Protein AF-A0A953Q0N5-F1 (afdb_monomer)

Structure (mmCIF, N/CA/C/O backbone):
data_AF-A0A953Q0N5-F1
#
_entry.id   AF-A0A953Q0N5-F1
#
loop_
_atom_site.group_PDB
_atom_site.id
_atom_site.type_symbol
_atom_site.label_atom_id
_atom_site.label_alt_id
_atom_site.label_comp_id
_atom_site.label_asym_id
_atom_site.label_entity_id
_atom_site.label_seq_id
_atom_site.pdbx_PDB_ins_code
_atom_site.Cartn_x
_atom_site.Cartn_y
_atom_site.Cartn_z
_atom_site.occupancy
_atom_site.B_iso_or_equiv
_atom_site.auth_seq_id
_atom_site.auth_comp_id
_atom_site.auth_asym_id
_atom_site.auth_atom_id
_atom_site.pdbx_PDB_model_num
ATOM 1 N N . MET A 1 1 ? 24.047 -1.217 -14.411 1.00 72.00 1 MET A N 1
ATOM 2 C CA . MET A 1 1 ? 22.607 -0.927 -14.211 1.00 72.00 1 MET A CA 1
ATOM 3 C C . MET A 1 1 ? 22.300 0.404 -14.887 1.00 72.00 1 MET A C 1
ATOM 5 O O . MET A 1 1 ? 23.055 1.340 -14.668 1.00 72.00 1 MET A O 1
ATOM 9 N N . SER A 1 2 ? 21.294 0.484 -15.767 1.00 91.00 2 SER A N 1
ATOM 10 C CA . SER A 1 2 ? 21.013 1.729 -16.507 1.00 91.00 2 SER A CA 1
ATOM 11 C C . SER A 1 2 ? 20.322 2.774 -15.619 1.00 91.00 2 SER A C 1
ATOM 13 O O . SER A 1 2 ? 19.617 2.406 -14.677 1.00 91.00 2 SER A O 1
ATOM 15 N N . LEU A 1 3 ? 20.464 4.068 -15.942 1.00 92.44 3 LEU A N 1
ATOM 16 C CA . LEU A 1 3 ? 19.750 5.148 -15.242 1.00 92.44 3 LEU A CA 1
ATOM 17 C C . LEU A 1 3 ? 18.229 4.915 -15.245 1.00 92.44 3 LEU A C 1
ATOM 19 O O . LEU A 1 3 ? 17.575 5.098 -14.224 1.00 92.44 3 LEU A O 1
ATOM 23 N N . ARG A 1 4 ? 17.671 4.436 -16.366 1.00 90.88 4 ARG A N 1
ATOM 24 C CA . ARG A 1 4 ? 16.234 4.134 -16.501 1.00 90.88 4 ARG A CA 1
ATOM 25 C C . ARG A 1 4 ? 15.799 3.032 -15.535 1.00 90.88 4 ARG A C 1
ATOM 27 O O . ARG A 1 4 ? 14.802 3.183 -14.840 1.00 90.88 4 ARG A O 1
ATOM 34 N N . THR A 1 5 ? 16.582 1.956 -15.449 1.00 92.38 5 THR A N 1
ATOM 35 C CA . THR A 1 5 ? 16.351 0.850 -14.508 1.00 92.38 5 THR A CA 1
ATOM 36 C C . THR A 1 5 ? 16.352 1.352 -13.064 1.00 92.38 5 THR A C 1
ATOM 38 O O . THR A 1 5 ? 15.494 0.965 -12.278 1.00 92.38 5 THR A O 1
ATOM 41 N N . LEU A 1 6 ? 17.282 2.249 -12.721 1.00 93.50 6 LEU A N 1
ATOM 42 C CA . LEU A 1 6 ? 17.386 2.809 -11.374 1.00 93.50 6 LEU A CA 1
ATOM 43 C C . LEU A 1 6 ? 16.184 3.690 -11.028 1.00 93.50 6 LEU A C 1
ATOM 45 O O . LEU A 1 6 ? 15.636 3.541 -9.941 1.00 93.50 6 LEU A O 1
ATOM 49 N N . VAL A 1 7 ? 15.729 4.525 -11.966 1.00 95.00 7 VAL A N 1
ATOM 50 C CA . VAL A 1 7 ? 14.526 5.359 -11.810 1.00 95.00 7 VAL A CA 1
ATOM 51 C C . VAL A 1 7 ? 13.263 4.510 -11.655 1.00 95.00 7 VAL A C 1
ATOM 53 O O . VAL A 1 7 ? 12.451 4.771 -10.768 1.00 95.00 7 VAL A O 1
ATOM 56 N N . PHE A 1 8 ? 13.083 3.477 -12.482 1.00 94.75 8 PHE A N 1
ATOM 57 C CA . PHE A 1 8 ? 11.885 2.643 -12.387 1.00 94.75 8 PHE A CA 1
ATOM 58 C C . PHE A 1 8 ? 11.860 1.803 -11.110 1.00 94.75 8 PHE A C 1
ATOM 60 O O . PHE A 1 8 ? 10.823 1.704 -10.456 1.00 94.75 8 PHE A O 1
ATOM 67 N N . MET A 1 9 ? 13.010 1.256 -10.713 1.00 94.56 9 MET A N 1
ATOM 68 C CA . MET A 1 9 ? 13.137 0.499 -9.471 1.00 94.56 9 MET A CA 1
ATOM 69 C C . MET A 1 9 ? 12.902 1.384 -8.243 1.00 94.56 9 MET A C 1
ATOM 71 O O . MET A 1 9 ? 12.111 1.017 -7.374 1.00 94.56 9 MET A O 1
ATOM 75 N N . SER A 1 10 ? 13.541 2.556 -8.171 1.00 96.31 10 SER A N 1
ATOM 76 C CA 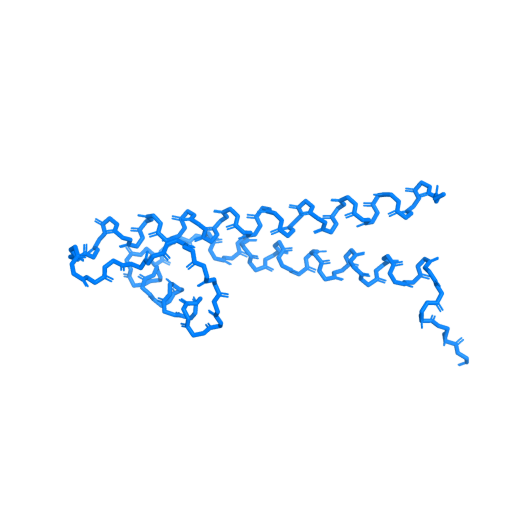. SER A 1 10 ? 13.373 3.468 -7.035 1.00 96.31 10 SER A CA 1
ATOM 77 C C . SER A 1 10 ? 11.942 3.994 -6.940 1.00 96.31 10 SER A C 1
ATOM 79 O O . SER A 1 10 ? 11.378 4.005 -5.848 1.00 96.31 10 SER A O 1
ATOM 81 N N . GLY A 1 11 ? 11.315 4.335 -8.070 1.00 95.62 11 GLY A N 1
ATOM 82 C CA . GLY A 1 1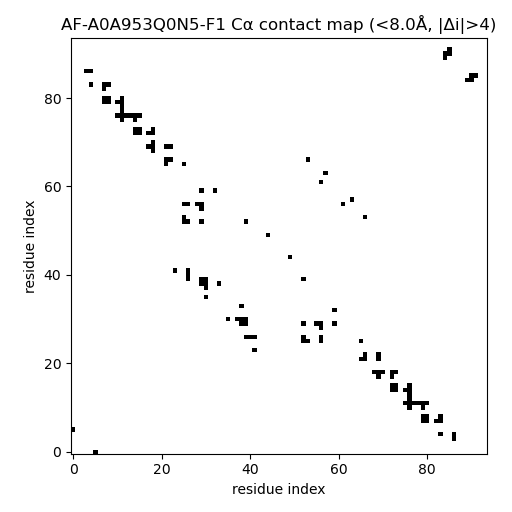1 ? 9.913 4.746 -8.111 1.00 95.62 11 GLY A CA 1
ATOM 83 C C . GLY A 1 11 ? 8.960 3.643 -7.644 1.00 95.62 11 GLY A C 1
ATOM 84 O O . GLY A 1 11 ? 8.119 3.890 -6.778 1.00 95.62 11 GLY A O 1
ATOM 85 N N . ALA A 1 12 ? 9.125 2.409 -8.137 1.00 96.19 12 ALA A N 1
ATOM 86 C CA . ALA A 1 12 ? 8.309 1.271 -7.704 1.00 96.19 12 ALA A CA 1
ATOM 87 C C . ALA A 1 12 ? 8.409 1.049 -6.186 1.00 96.19 12 ALA A C 1
ATOM 89 O O . ALA A 1 12 ? 7.382 0.937 -5.507 1.00 96.19 12 ALA A O 1
ATOM 90 N N . LEU A 1 13 ? 9.638 1.041 -5.655 1.00 97.19 13 LEU A N 1
ATOM 91 C CA . LEU A 1 13 ? 9.907 0.872 -4.227 1.00 97.19 13 LEU A CA 1
ATOM 92 C C . LEU A 1 13 ? 9.343 2.029 -3.397 1.00 97.19 13 LEU A C 1
ATOM 94 O O . LEU A 1 13 ? 8.722 1.784 -2.365 1.00 97.19 13 LEU A O 1
ATOM 98 N N . MET A 1 14 ? 9.494 3.273 -3.855 1.00 98.00 14 MET A N 1
ATOM 99 C CA . MET A 1 14 ? 8.980 4.457 -3.167 1.00 98.00 14 MET A CA 1
ATOM 100 C C . MET A 1 14 ? 7.456 4.406 -3.028 1.00 98.00 14 MET A C 1
ATOM 102 O O . MET A 1 14 ? 6.935 4.554 -1.922 1.00 98.00 14 MET A O 1
ATOM 106 N N . PHE A 1 15 ? 6.724 4.142 -4.114 1.00 97.75 15 PHE A N 1
ATOM 107 C CA . PHE A 1 15 ? 5.262 4.052 -4.050 1.00 97.75 15 PHE A CA 1
ATOM 108 C C . PHE A 1 15 ? 4.782 2.844 -3.236 1.00 97.75 15 PHE A C 1
ATOM 110 O O . PHE A 1 15 ? 3.795 2.958 -2.503 1.00 97.75 15 PHE A O 1
ATOM 117 N N . ALA A 1 16 ? 5.506 1.721 -3.286 1.00 96.38 16 ALA A N 1
ATOM 118 C CA . ALA A 1 16 ? 5.195 0.545 -2.476 1.00 96.38 16 ALA A CA 1
ATOM 119 C C . ALA A 1 16 ? 5.391 0.835 -0.980 1.00 96.38 16 ALA A C 1
ATOM 121 O O . ALA A 1 16 ? 4.561 0.460 -0.143 1.00 96.38 16 ALA A O 1
ATOM 122 N N . PHE A 1 17 ? 6.461 1.558 -0.646 1.00 97.25 17 PHE A N 1
ATOM 123 C CA . PHE A 1 17 ? 6.768 1.982 0.712 1.00 97.25 17 PHE A CA 1
ATOM 124 C C . PHE A 1 17 ? 5.726 2.973 1.241 1.00 97.25 17 PHE A C 1
ATOM 126 O O . PHE A 1 17 ? 5.170 2.752 2.315 1.00 97.25 17 PHE A O 1
ATOM 133 N N . ILE A 1 18 ? 5.372 4.002 0.462 1.00 97.56 18 ILE A N 1
ATOM 134 C CA . ILE A 1 18 ? 4.319 4.963 0.831 1.00 97.56 18 ILE A CA 1
ATOM 135 C C . ILE A 1 18 ? 2.979 4.248 1.037 1.00 97.56 18 ILE A C 1
ATOM 137 O O . ILE A 1 18 ? 2.313 4.466 2.048 1.00 97.56 18 ILE A O 1
ATOM 141 N N . SER A 1 19 ? 2.590 3.351 0.126 1.00 95.94 19 SER A N 1
ATOM 142 C CA . SER A 1 19 ? 1.363 2.557 0.268 1.00 95.94 19 SER A CA 1
ATOM 143 C C . SER A 1 19 ? 1.354 1.727 1.558 1.00 95.94 19 SER A C 1
ATOM 145 O O . SER A 1 19 ? 0.334 1.653 2.254 1.00 95.94 19 SER A O 1
ATOM 147 N N . SER A 1 20 ? 2.505 1.155 1.916 1.00 94.88 20 SER A N 1
ATOM 148 C CA . SER A 1 20 ? 2.684 0.425 3.171 1.00 94.88 20 SER A CA 1
ATOM 149 C C . SER A 1 20 ? 2.529 1.355 4.375 1.00 94.88 20 SER A C 1
ATOM 151 O O . SER A 1 20 ? 1.717 1.065 5.248 1.00 94.88 20 SER A O 1
ATOM 153 N N . LEU A 1 21 ? 3.195 2.513 4.402 1.00 96.56 21 LEU A N 1
ATOM 154 C CA . LEU A 1 21 ? 3.051 3.495 5.486 1.00 96.56 21 LEU A CA 1
ATOM 155 C C . LEU A 1 21 ? 1.602 3.958 5.676 1.00 96.56 21 LEU A C 1
ATOM 157 O O . LEU A 1 21 ? 1.119 4.021 6.807 1.00 96.56 21 LEU A O 1
ATOM 161 N N . LEU A 1 22 ? 0.880 4.219 4.583 1.00 96.75 22 LEU A N 1
ATOM 162 C CA . LEU A 1 22 ? -0.539 4.579 4.643 1.00 96.75 22 LEU A CA 1
ATOM 163 C C . LEU A 1 22 ? -1.375 3.464 5.277 1.00 96.75 22 LEU A C 1
ATOM 165 O O . LEU A 1 22 ? -2.282 3.744 6.057 1.00 96.75 22 LEU A O 1
ATOM 169 N N . LEU A 1 23 ? -1.059 2.200 4.992 1.00 96.06 23 LEU A N 1
ATOM 170 C CA . LEU A 1 23 ? -1.730 1.064 5.616 1.00 96.06 23 LEU A CA 1
ATOM 171 C C . LEU A 1 23 ? -1.419 0.958 7.119 1.00 96.06 23 LEU A C 1
ATOM 173 O O . LEU A 1 23 ? -2.340 0.737 7.902 1.00 96.06 23 LEU A O 1
ATOM 177 N N . TYR A 1 24 ? -0.167 1.169 7.537 1.00 96.31 24 TYR A N 1
ATOM 178 C CA . TYR A 1 24 ? 0.204 1.232 8.961 1.00 96.31 24 TYR A CA 1
ATOM 179 C C . TYR A 1 24 ? -0.516 2.378 9.682 1.00 96.31 24 TYR A C 1
ATOM 181 O O . TYR A 1 24 ? -1.042 2.194 10.780 1.00 96.31 24 TYR A O 1
ATOM 189 N N . MET A 1 25 ? -0.619 3.542 9.041 1.00 97.00 25 MET A N 1
ATOM 190 C CA . MET A 1 25 ? -1.389 4.668 9.5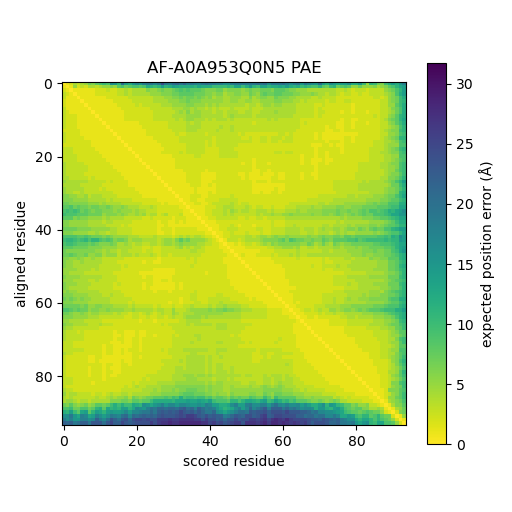64 1.00 97.00 25 MET A CA 1
ATOM 191 C C . MET A 1 25 ? -2.876 4.314 9.717 1.00 97.00 25 MET A C 1
ATOM 193 O O . MET A 1 25 ? -3.472 4.636 10.745 1.00 97.00 25 MET A O 1
ATOM 197 N N . MET A 1 26 ? -3.474 3.616 8.742 1.00 97.50 26 MET A N 1
ATOM 198 C CA . MET A 1 26 ? -4.857 3.130 8.849 1.00 97.50 26 MET A CA 1
ATOM 199 C C . MET A 1 26 ? -5.033 2.169 10.031 1.00 97.50 26 MET A C 1
ATOM 201 O O . MET A 1 26 ? -6.037 2.276 10.730 1.00 97.50 26 MET A O 1
ATOM 205 N N . ILE A 1 27 ? -4.074 1.270 10.289 1.00 97.50 27 ILE A N 1
ATOM 206 C CA . ILE A 1 27 ? -4.103 0.381 11.467 1.00 97.50 27 ILE A CA 1
ATOM 207 C C . ILE A 1 27 ? -4.118 1.210 12.750 1.00 97.50 27 ILE A C 1
ATOM 209 O O . ILE A 1 27 ? -4.974 0.989 13.600 1.00 97.50 27 ILE A O 1
ATOM 213 N N . GLY A 1 28 ? -3.235 2.205 12.870 1.00 97.00 28 GLY A N 1
ATOM 214 C CA . GLY A 1 28 ? -3.202 3.081 14.042 1.00 97.00 28 GLY A CA 1
ATOM 215 C C . GLY A 1 28 ? -4.502 3.861 14.246 1.00 97.00 28 GLY A C 1
ATOM 216 O O . GLY A 1 28 ? -4.991 3.967 15.368 1.00 97.00 28 GLY A O 1
ATOM 217 N N . GLN A 1 29 ? -5.105 4.363 13.166 1.00 97.19 29 GLN A N 1
ATOM 218 C CA . GLN A 1 29 ? -6.406 5.038 13.216 1.00 97.19 29 GLN A CA 1
ATOM 219 C C . GLN A 1 29 ? -7.536 4.093 13.645 1.00 97.19 29 GLN A C 1
ATOM 221 O O . GLN A 1 29 ? -8.361 4.466 14.475 1.00 97.19 29 GLN A O 1
ATOM 226 N N . VAL A 1 30 ? -7.561 2.870 13.112 1.00 97.50 30 VAL A N 1
ATOM 227 C CA . VAL A 1 30 ? -8.557 1.849 13.465 1.00 97.50 30 VAL A CA 1
ATOM 228 C C . VAL A 1 30 ? -8.388 1.389 14.914 1.00 97.50 30 VAL A C 1
ATOM 230 O O . VAL A 1 30 ? -9.366 1.377 15.655 1.00 97.50 30 VAL A O 1
ATOM 233 N N . ASN A 1 31 ? -7.167 1.086 15.357 1.00 97.81 31 ASN A N 1
ATOM 234 C CA . ASN A 1 31 ? -6.907 0.603 16.717 1.00 97.81 31 ASN A CA 1
ATOM 235 C C . ASN A 1 31 ? -7.253 1.641 17.790 1.00 97.81 31 ASN A C 1
ATOM 237 O O . ASN A 1 31 ? -7.699 1.261 18.860 1.00 97.81 31 ASN A O 1
ATOM 241 N N . ARG A 1 32 ? -7.144 2.945 17.497 1.00 96.81 32 ARG A N 1
ATOM 242 C CA . ARG A 1 32 ? -7.606 4.017 18.404 1.00 96.81 32 ARG A CA 1
ATOM 243 C C . ARG A 1 32 ? -9.123 4.036 18.629 1.00 96.81 32 ARG A C 1
ATOM 245 O O . ARG A 1 32 ? -9.590 4.760 19.503 1.00 96.81 32 ARG A O 1
ATOM 252 N N . LYS A 1 33 ? -9.896 3.337 17.795 1.00 96.81 33 LYS A N 1
ATOM 253 C CA . LYS A 1 33 ? -11.364 3.270 17.861 1.00 96.81 33 LYS A CA 1
ATOM 254 C C . LYS A 1 33 ? -11.884 1.897 18.286 1.00 96.81 33 LYS A C 1
ATOM 256 O O . LYS A 1 33 ? -13.069 1.786 18.583 1.00 96.81 33 LYS A O 1
ATOM 261 N N . LEU A 1 34 ? -11.030 0.876 18.294 1.00 95.81 34 LEU A N 1
ATOM 262 C CA . LEU A 1 34 ? -11.382 -0.475 18.719 1.00 95.81 34 LEU A CA 1
ATOM 263 C C . LEU A 1 34 ? -11.075 -0.672 20.210 1.00 95.81 34 LEU A C 1
ATOM 265 O O . LEU A 1 34 ? -10.132 -0.060 20.712 1.00 95.81 34 LEU A O 1
ATOM 269 N N . PRO A 1 35 ? -11.831 -1.535 20.911 1.00 95.81 35 PRO A N 1
ATOM 270 C CA . PRO A 1 35 ? -11.448 -1.982 22.244 1.00 95.81 35 PRO A CA 1
ATOM 271 C C . PRO A 1 35 ? -10.132 -2.770 22.188 1.00 95.81 35 PRO A C 1
ATOM 273 O O . PRO A 1 35 ? -9.803 -3.379 21.166 1.00 95.81 35 PRO A O 1
ATOM 276 N N . ASP A 1 36 ? -9.392 -2.788 23.297 1.00 94.81 36 ASP A N 1
ATOM 277 C CA . ASP A 1 36 ? -8.046 -3.377 23.368 1.00 94.81 36 ASP A CA 1
ATOM 278 C C . ASP A 1 36 ? -8.001 -4.852 22.941 1.00 94.81 36 ASP A C 1
ATOM 280 O O . ASP A 1 36 ? -7.057 -5.279 22.278 1.00 94.81 36 ASP A O 1
ATOM 284 N N . SER A 1 37 ? -9.059 -5.614 23.232 1.00 95.06 37 SER A N 1
ATOM 285 C CA . SER A 1 37 ? -9.200 -7.023 22.841 1.00 95.06 37 SER A CA 1
ATOM 286 C C . SER A 1 37 ? -9.367 -7.246 21.332 1.00 95.06 37 SER A C 1
ATOM 288 O O . SER A 1 37 ? -9.135 -8.354 20.848 1.00 95.06 37 SER A O 1
ATOM 290 N N . GLU A 1 38 ? -9.760 -6.220 20.574 1.00 94.81 38 GLU A N 1
ATOM 291 C CA . GLU A 1 38 ? -10.036 -6.313 19.136 1.00 94.81 38 GLU A CA 1
ATOM 292 C C . GLU A 1 38 ? -8.990 -5.614 18.261 1.00 94.81 38 GLU A C 1
ATOM 294 O O . GLU A 1 38 ? -9.125 -5.613 17.029 1.00 94.81 38 GLU A O 1
ATOM 299 N N . GLN A 1 39 ? -7.952 -5.030 18.867 1.00 96.44 39 GLN A N 1
ATOM 300 C CA . GLN A 1 39 ? -6.914 -4.309 18.141 1.00 96.44 39 GLN A CA 1
ATOM 301 C C . GLN A 1 39 ? -6.230 -5.194 17.094 1.00 96.44 39 GLN A C 1
ATOM 303 O O . GLN A 1 39 ? -5.933 -6.374 17.290 1.00 96.44 39 GLN A O 1
ATOM 308 N N . ILE A 1 40 ? -5.963 -4.596 15.937 1.00 95.94 40 ILE A N 1
ATOM 309 C CA . ILE A 1 40 ? -5.334 -5.273 14.812 1.00 95.94 40 ILE A CA 1
ATOM 310 C C . ILE A 1 40 ? -3.811 -5.175 14.988 1.00 95.94 40 ILE A C 1
ATOM 312 O O . ILE A 1 40 ? -3.281 -4.063 15.035 1.00 95.94 40 ILE A O 1
ATOM 316 N N . PRO A 1 41 ? -3.069 -6.297 15.042 1.00 94.81 41 PRO A N 1
ATOM 317 C CA . PRO A 1 41 ? -1.616 -6.250 15.185 1.00 94.81 41 PRO A CA 1
ATOM 318 C C . PRO A 1 41 ? -0.962 -5.605 13.956 1.00 94.81 41 PRO A C 1
ATOM 320 O O . PRO A 1 41 ? -1.466 -5.731 12.841 1.00 94.81 41 PRO A O 1
ATOM 323 N N . TYR A 1 42 ? 0.194 -4.967 14.118 1.00 93.25 42 TYR A N 1
ATOM 324 C CA . TYR A 1 42 ? 0.898 -4.322 12.998 1.00 93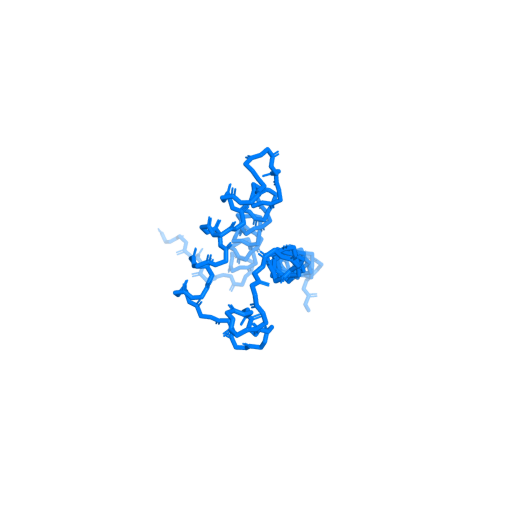.25 42 TYR A CA 1
ATOM 325 C C . TYR A 1 42 ? 1.643 -5.317 12.094 1.00 93.25 42 TYR A C 1
ATOM 327 O O . TYR A 1 42 ? 1.693 -5.138 10.880 1.00 93.25 42 TYR A O 1
ATOM 335 N N . LEU A 1 43 ? 2.175 -6.398 12.671 1.00 91.81 43 LEU A N 1
ATOM 336 C CA . LEU A 1 43 ? 3.003 -7.383 11.967 1.00 91.81 43 LEU A CA 1
ATOM 337 C C . LEU A 1 43 ? 2.169 -8.394 11.175 1.00 91.81 43 LEU A C 1
ATOM 339 O O . LEU A 1 43 ? 1.011 -8.634 11.505 1.00 91.81 43 LEU A O 1
ATOM 343 N N . PHE A 1 44 ? 2.775 -9.016 10.161 1.00 86.44 44 PHE A N 1
ATOM 344 C CA . PHE A 1 44 ? 2.166 -10.046 9.306 1.00 86.44 44 PHE A CA 1
ATOM 345 C C . PHE A 1 44 ? 0.896 -9.560 8.596 1.00 86.44 44 PHE A C 1
ATOM 347 O O . PHE A 1 44 ? -0.238 -9.726 9.060 1.00 86.44 44 PHE A O 1
ATOM 354 N N . MET A 1 45 ? 1.100 -8.913 7.450 1.00 89.38 45 MET A N 1
ATOM 355 C CA . MET A 1 45 ? 0.014 -8.433 6.608 1.00 89.38 45 MET A CA 1
ATOM 356 C C . MET A 1 45 ? -0.410 -9.528 5.624 1.00 89.38 45 MET A C 1
ATOM 358 O O . MET A 1 45 ? 0.403 -10.012 4.845 1.00 89.38 45 MET A O 1
ATOM 362 N N . TYR A 1 46 ? -1.690 -9.892 5.644 1.00 91.94 46 TYR A N 1
ATOM 363 C CA . TYR A 1 46 ? -2.292 -10.840 4.706 1.00 91.94 46 TYR A CA 1
ATOM 364 C C . TYR A 1 46 ? -3.607 -10.271 4.148 1.00 91.94 46 TYR A C 1
ATOM 366 O O . TYR A 1 46 ? -4.196 -9.379 4.770 1.00 91.94 46 TYR A O 1
ATOM 374 N N . PRO A 1 47 ? -4.103 -10.756 2.994 1.00 91.31 47 PRO A N 1
ATOM 375 C CA . PRO A 1 47 ? -5.238 -10.138 2.302 1.00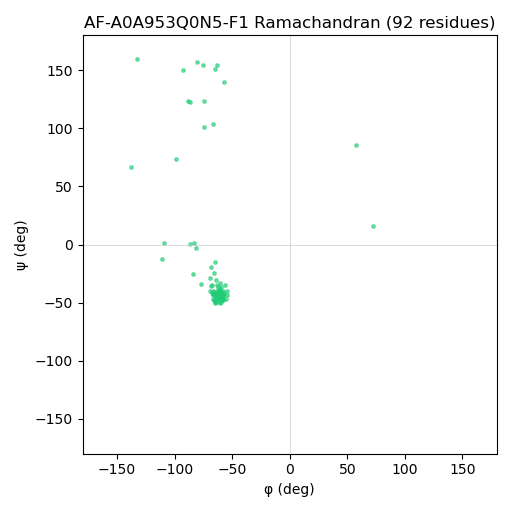 91.31 47 PRO A CA 1
ATOM 376 C C . PRO A 1 47 ? -6.497 -9.966 3.166 1.00 91.31 47 PRO A C 1
ATOM 378 O O . PRO A 1 47 ? -7.092 -8.888 3.171 1.00 91.31 47 PRO A O 1
ATOM 381 N N . GLY A 1 48 ? -6.861 -10.979 3.961 1.00 94.44 48 GLY A N 1
ATOM 382 C CA . GLY A 1 48 ? -8.013 -10.912 4.871 1.00 94.44 48 GLY A CA 1
ATOM 383 C C . GLY A 1 48 ? -7.881 -9.816 5.935 1.00 94.44 48 GLY A C 1
ATOM 384 O O . GLY A 1 48 ? -8.823 -9.065 6.189 1.00 94.44 48 GLY A O 1
ATOM 385 N N . LYS A 1 49 ? -6.682 -9.636 6.493 1.00 94.06 49 LYS A N 1
ATOM 386 C CA . LYS A 1 49 ? -6.393 -8.564 7.451 1.00 94.06 49 LYS A CA 1
ATOM 387 C C . LYS A 1 49 ? -6.494 -7.187 6.813 1.00 94.06 49 LYS A C 1
ATOM 389 O O . LYS A 1 49 ? -7.097 -6.289 7.393 1.00 94.06 49 LYS A O 1
ATOM 394 N N . VAL A 1 50 ? -5.963 -7.026 5.600 1.00 95.00 50 VAL A N 1
ATOM 395 C CA . VAL A 1 50 ? -6.078 -5.773 4.837 1.00 95.00 50 VAL A CA 1
ATOM 396 C C . VAL A 1 50 ? -7.545 -5.437 4.572 1.00 95.00 50 VAL A C 1
ATOM 398 O O . VAL A 1 50 ? -7.937 -4.278 4.709 1.00 95.00 50 VAL A O 1
ATOM 401 N N . ALA A 1 51 ? -8.362 -6.430 4.212 1.00 95.44 51 ALA A N 1
ATOM 402 C CA . ALA A 1 51 ? -9.794 -6.241 4.003 1.00 95.44 51 ALA A CA 1
ATOM 403 C C . ALA A 1 51 ? -10.488 -5.765 5.289 1.00 95.44 51 ALA A C 1
ATOM 405 O O . ALA A 1 51 ? -11.202 -4.760 5.254 1.00 95.44 51 ALA A O 1
ATOM 406 N N . ARG A 1 52 ? -10.189 -6.402 6.430 1.00 96.06 52 ARG A N 1
ATOM 407 C CA . ARG A 1 52 ? -10.695 -5.983 7.747 1.00 96.06 52 ARG A CA 1
ATOM 408 C C . ARG A 1 52 ? -10.280 -4.548 8.088 1.00 96.06 52 ARG A C 1
ATOM 410 O O . ARG A 1 52 ? -11.137 -3.756 8.470 1.00 96.06 52 ARG A O 1
ATOM 417 N N . ILE A 1 53 ? -9.007 -4.185 7.899 1.00 96.62 53 ILE A N 1
ATOM 418 C CA . ILE A 1 53 ? -8.507 -2.819 8.148 1.00 96.62 53 ILE A CA 1
ATOM 419 C C . ILE A 1 53 ? -9.269 -1.807 7.289 1.00 96.62 53 ILE A C 1
ATOM 421 O O . ILE A 1 53 ? -9.739 -0.802 7.810 1.00 96.62 53 ILE A O 1
ATOM 425 N N . LYS A 1 54 ? -9.440 -2.072 5.988 1.00 95.94 54 LYS A N 1
ATOM 426 C CA . LYS A 1 54 ? -10.181 -1.181 5.078 1.00 95.94 54 LYS A CA 1
ATOM 427 C C . LYS A 1 54 ? -11.638 -1.009 5.490 1.00 95.94 54 LYS A C 1
ATOM 429 O O . LYS A 1 54 ? -12.146 0.108 5.458 1.00 95.94 54 LYS A O 1
ATOM 434 N N . GLN A 1 55 ? -12.303 -2.103 5.854 1.00 96.19 55 GLN A N 1
ATOM 435 C CA . GLN A 1 55 ? -13.701 -2.080 6.269 1.00 96.19 55 GLN A CA 1
ATOM 436 C C . GLN A 1 55 ? -13.882 -1.248 7.543 1.00 96.19 55 GLN A C 1
ATOM 438 O O . GLN A 1 55 ? -14.726 -0.354 7.573 1.00 96.19 55 GLN A O 1
ATOM 443 N N . GLN A 1 56 ? -13.060 -1.500 8.565 1.00 96.88 56 GLN A N 1
ATOM 444 C CA . GLN A 1 56 ? -13.103 -0.758 9.828 1.00 96.88 56 GLN A CA 1
ATOM 445 C C . GLN A 1 56 ? -12.716 0.710 9.628 1.00 96.88 56 GLN A C 1
ATOM 447 O O . GLN A 1 56 ? -13.386 1.606 10.133 1.00 96.88 56 GLN A O 1
ATOM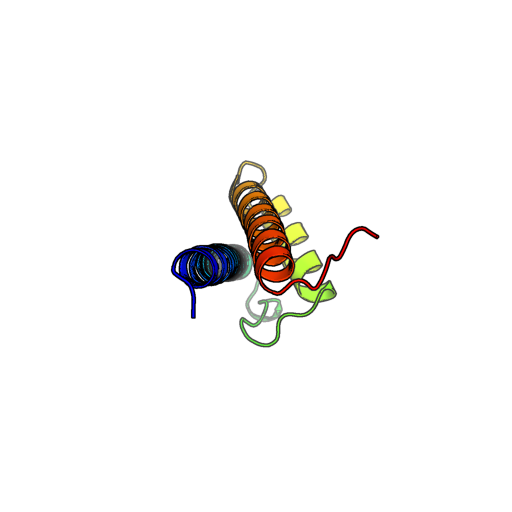 452 N N . HIS A 1 57 ? -11.686 0.977 8.822 1.00 97.44 57 HIS A N 1
ATOM 453 C CA . HIS A 1 57 ? -11.258 2.339 8.512 1.00 97.44 57 HIS A CA 1
ATOM 454 C C . HIS A 1 57 ? -12.362 3.138 7.818 1.00 97.44 57 HIS A C 1
ATOM 456 O O . HIS A 1 57 ? -12.672 4.237 8.265 1.00 97.44 57 HIS A O 1
ATOM 462 N N . ARG A 1 58 ? -13.034 2.560 6.814 1.00 96.19 58 ARG A N 1
ATOM 463 C CA . ARG A 1 58 ? -14.182 3.195 6.146 1.00 96.19 58 ARG A CA 1
ATOM 464 C C . ARG A 1 58 ? -15.353 3.436 7.102 1.00 96.19 58 ARG A C 1
ATOM 466 O O . ARG A 1 58 ? -16.030 4.448 6.969 1.00 96.19 58 ARG A O 1
ATOM 473 N N . LYS A 1 59 ? -15.592 2.524 8.051 1.00 96.38 59 LYS A N 1
ATOM 474 C CA . LYS A 1 59 ? -16.651 2.665 9.062 1.00 96.38 59 LYS A CA 1
ATOM 475 C C . LYS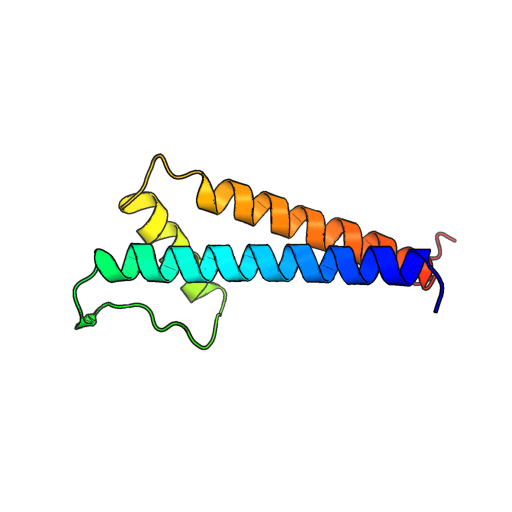 A 1 59 ? -16.371 3.826 10.022 1.00 96.38 59 LYS A C 1
ATOM 477 O O . LYS A 1 59 ? -17.283 4.581 10.333 1.00 96.38 59 LYS A O 1
ATOM 482 N N . PHE A 1 60 ? -15.130 3.969 10.485 1.00 96.69 60 PHE A N 1
ATOM 483 C CA . PHE A 1 60 ? -14.749 5.014 11.442 1.00 96.69 60 PHE A CA 1
ATOM 484 C C . PHE A 1 60 ? -14.420 6.364 10.792 1.00 96.69 60 PHE A C 1
ATOM 486 O O . PHE A 1 60 ? -14.546 7.396 11.446 1.00 96.69 60 PHE A O 1
ATOM 493 N N . TYR A 1 61 ? -13.996 6.363 9.526 1.00 95.88 61 TYR A N 1
ATOM 494 C CA . TYR A 1 61 ? -13.527 7.544 8.801 1.00 95.88 61 TYR A CA 1
ATOM 495 C C . TYR A 1 61 ? -14.079 7.576 7.360 1.00 95.88 61 TYR A C 1
ATOM 497 O O . TYR A 1 61 ? -13.303 7.459 6.407 1.00 95.88 61 TYR A O 1
ATOM 505 N N . PRO A 1 62 ? -15.401 7.740 7.168 1.00 94.00 62 PRO A N 1
ATOM 506 C CA . PRO A 1 62 ? -16.037 7.665 5.847 1.00 94.00 62 PRO A CA 1
ATOM 507 C C . PRO A 1 62 ? -15.523 8.721 4.854 1.00 94.00 62 PRO A C 1
ATOM 509 O O . PRO A 1 62 ? -15.370 8.420 3.674 1.00 94.00 62 PRO A O 1
ATOM 512 N N . GLU A 1 63 ? -15.165 9.911 5.343 1.00 94.50 63 GLU A N 1
ATOM 513 C CA . GLU A 1 63 ? -14.627 11.021 4.537 1.00 94.50 63 GLU A CA 1
ATOM 514 C C . GLU A 1 63 ? -13.120 10.896 4.239 1.00 94.50 63 GLU A C 1
ATOM 516 O O . GLU A 1 63 ? -12.521 11.735 3.559 1.00 94.50 63 GLU A O 1
ATOM 521 N N . SER A 1 64 ? -12.452 9.865 4.766 1.00 93.62 64 SER A N 1
ATOM 522 C CA . SER A 1 64 ? -11.004 9.742 4.631 1.00 93.62 64 SER A CA 1
ATOM 523 C C . SER A 1 64 ? -10.587 9.313 3.229 1.00 93.62 64 SER A C 1
ATOM 525 O O . SER A 1 64 ? -10.913 8.230 2.742 1.00 93.62 64 SER A O 1
ATOM 527 N N . ARG A 1 65 ? -9.732 10.129 2.607 1.00 95.12 65 ARG A N 1
ATOM 528 C CA . ARG A 1 65 ? -9.132 9.837 1.296 1.00 95.12 65 ARG A CA 1
ATOM 529 C C . ARG A 1 65 ? -7.896 8.937 1.376 1.00 95.12 65 ARG A C 1
ATOM 531 O O . ARG A 1 65 ? -7.313 8.612 0.346 1.00 95.12 65 ARG A O 1
ATOM 538 N N . VAL A 1 66 ? -7.499 8.491 2.570 1.00 95.50 66 VAL A N 1
ATOM 539 C CA . VAL A 1 66 ? -6.260 7.718 2.783 1.00 95.50 66 VAL A CA 1
ATOM 540 C C . VAL A 1 66 ? -6.232 6.440 1.946 1.00 95.50 66 VAL A C 1
ATOM 542 O O . VAL A 1 66 ? -5.233 6.158 1.286 1.00 95.50 66 VAL A O 1
ATOM 545 N N . ASN A 1 67 ? -7.331 5.680 1.905 1.00 92.94 67 ASN A N 1
ATOM 546 C CA . ASN A 1 67 ? -7.368 4.465 1.089 1.00 92.94 67 ASN A CA 1
ATOM 547 C C . ASN A 1 67 ? -7.357 4.773 -0.419 1.00 92.94 67 ASN A C 1
ATOM 549 O O . ASN A 1 67 ? -6.822 3.968 -1.176 1.00 92.94 67 ASN A O 1
ATOM 553 N N . VAL A 1 68 ? -7.885 5.924 -0.855 1.00 95.00 68 VAL A N 1
ATOM 554 C CA . VAL A 1 68 ? -7.799 6.363 -2.259 1.00 95.00 68 VAL A CA 1
ATOM 555 C C . VAL A 1 68 ? -6.342 6.628 -2.628 1.00 95.00 68 VAL A C 1
ATOM 557 O O . VAL A 1 68 ? -5.846 6.037 -3.582 1.00 95.00 68 VAL A O 1
ATOM 560 N N . VAL A 1 69 ? -5.624 7.416 -1.820 1.00 96.56 69 VAL A N 1
ATOM 561 C CA . VAL A 1 69 ? -4.188 7.679 -2.024 1.00 96.56 69 VAL A CA 1
ATOM 562 C C . VAL A 1 69 ? -3.395 6.370 -2.030 1.00 96.56 69 VAL A C 1
ATOM 564 O O . VAL A 1 69 ? -2.582 6.147 -2.920 1.00 96.56 69 VAL A O 1
ATOM 567 N N . ARG A 1 70 ? -3.693 5.445 -1.109 1.00 95.62 70 ARG A N 1
ATOM 568 C CA . ARG A 1 70 ? -3.055 4.120 -1.059 1.00 95.62 70 ARG A CA 1
ATOM 569 C C . ARG A 1 70 ? -3.295 3.299 -2.336 1.00 95.62 70 ARG A C 1
ATOM 571 O O . ARG A 1 70 ? -2.390 2.610 -2.800 1.00 95.62 70 ARG A O 1
ATOM 578 N N . VAL A 1 71 ? -4.503 3.347 -2.905 1.00 94.94 71 VAL A N 1
ATOM 579 C CA . VAL A 1 71 ? -4.828 2.670 -4.176 1.00 94.94 71 VAL A CA 1
ATOM 580 C C . VAL A 1 71 ? -4.070 3.302 -5.343 1.00 94.94 71 VAL A C 1
ATOM 582 O O . VAL A 1 71 ? -3.510 2.564 -6.150 1.00 94.94 71 VAL A O 1
ATOM 585 N N . VAL A 1 72 ? -3.978 4.634 -5.390 1.00 97.62 72 VAL A N 1
ATOM 586 C CA . VAL A 1 72 ? -3.173 5.347 -6.394 1.00 97.62 72 VAL A CA 1
ATOM 587 C C . VAL A 1 72 ? -1.697 4.956 -6.286 1.00 97.62 72 VAL A C 1
ATOM 589 O O . VAL A 1 72 ? -1.098 4.592 -7.293 1.00 97.62 72 VAL A O 1
ATOM 592 N N . CYS A 1 73 ? -1.121 4.928 -5.079 1.00 96.50 73 CYS A N 1
ATOM 593 C CA . CYS A 1 73 ? 0.255 4.467 -4.873 1.00 96.50 73 CYS A CA 1
ATOM 594 C C . CYS A 1 73 ? 0.453 3.021 -5.350 1.00 96.50 73 CYS A C 1
ATOM 596 O O . CYS A 1 73 ? 1.412 2.751 -6.060 1.00 96.50 73 CYS A O 1
ATOM 598 N N . ASN A 1 74 ? -0.469 2.104 -5.033 1.00 95.00 74 ASN A N 1
ATOM 599 C CA . ASN A 1 74 ? -0.394 0.725 -5.528 1.00 95.00 74 ASN A CA 1
ATOM 600 C C . ASN A 1 74 ? -0.417 0.647 -7.060 1.00 95.00 74 ASN A C 1
ATOM 602 O O . ASN A 1 74 ? 0.326 -0.140 -7.642 1.00 95.00 74 ASN A O 1
ATOM 606 N N . PHE A 1 75 ? -1.260 1.449 -7.710 1.00 97.56 75 PHE A N 1
ATOM 607 C CA . PHE A 1 75 ? -1.318 1.499 -9.167 1.00 97.56 75 PHE A CA 1
ATOM 608 C C . PHE A 1 75 ? 0.000 2.015 -9.758 1.00 97.56 75 PHE A C 1
ATOM 610 O O . PHE A 1 75 ? 0.545 1.400 -10.672 1.00 97.56 75 PHE A O 1
ATOM 617 N N . LEU A 1 76 ? 0.568 3.078 -9.179 1.00 97.44 76 LEU A N 1
ATOM 618 C CA . LEU A 1 76 ? 1.874 3.606 -9.581 1.00 97.44 76 LEU A CA 1
ATOM 619 C C . LEU A 1 76 ? 2.999 2.583 -9.366 1.00 97.44 76 LEU A C 1
ATOM 621 O O . LEU A 1 76 ? 3.830 2.415 -10.253 1.00 97.44 76 LEU A O 1
ATOM 625 N N . THR A 1 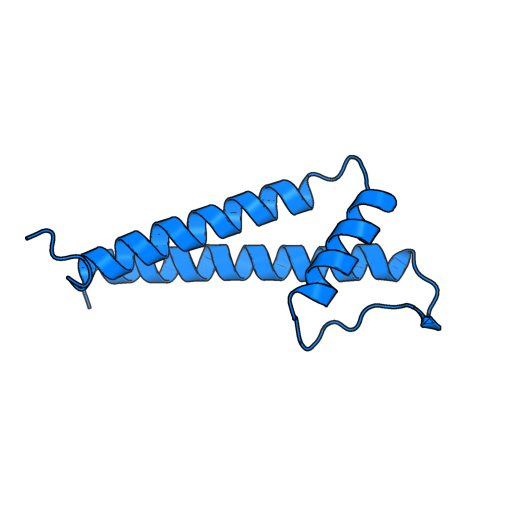77 ? 3.001 1.832 -8.261 1.00 97.44 77 THR A N 1
ATOM 626 C CA . THR A 1 77 ? 3.950 0.723 -8.059 1.00 97.44 77 THR A CA 1
ATOM 627 C C . THR A 1 77 ? 3.888 -0.289 -9.200 1.00 97.44 77 THR A C 1
ATOM 629 O O . THR A 1 77 ? 4.932 -0.670 -9.725 1.00 97.44 77 THR A O 1
ATOM 632 N N . ILE A 1 78 ? 2.684 -0.708 -9.607 1.00 96.38 78 ILE A N 1
ATOM 633 C CA . ILE A 1 78 ? 2.504 -1.673 -10.700 1.00 96.38 78 ILE A CA 1
ATOM 634 C C . ILE A 1 78 ? 3.003 -1.084 -12.023 1.00 96.38 78 ILE A C 1
ATOM 636 O O . ILE A 1 78 ? 3.747 -1.753 -12.735 1.00 96.38 78 ILE A O 1
ATOM 640 N N . LEU A 1 79 ? 2.663 0.171 -12.331 1.00 96.75 79 LEU A N 1
ATOM 641 C CA . LEU A 1 79 ? 3.131 0.841 -13.548 1.00 96.75 79 LEU A CA 1
ATOM 642 C C . LEU A 1 79 ? 4.661 0.901 -13.625 1.00 96.75 79 LEU A C 1
ATOM 644 O O . LEU A 1 79 ? 5.243 0.553 -14.653 1.00 96.75 79 LEU A O 1
ATOM 648 N N . PHE A 1 80 ? 5.320 1.292 -12.534 1.00 95.62 80 PHE A N 1
ATOM 649 C CA . PHE A 1 80 ? 6.779 1.354 -12.476 1.00 95.62 80 PHE A CA 1
ATOM 650 C C . PHE A 1 80 ? 7.419 -0.042 -12.529 1.00 95.62 80 PHE A C 1
ATOM 652 O O . PHE A 1 80 ? 8.451 -0.210 -13.174 1.00 95.62 80 PHE A O 1
ATOM 659 N N . ALA A 1 81 ? 6.800 -1.056 -11.917 1.00 94.00 81 ALA A N 1
ATOM 660 C CA . ALA A 1 81 ? 7.269 -2.439 -11.993 1.00 94.00 81 ALA A CA 1
ATOM 661 C C . ALA A 1 81 ? 7.150 -3.022 -13.413 1.00 94.00 81 ALA A C 1
ATOM 663 O O . ALA A 1 81 ? 8.072 -3.694 -13.875 1.00 94.00 81 ALA A O 1
ATOM 664 N N . ILE A 1 82 ? 6.063 -2.724 -14.133 1.00 94.44 82 ILE A N 1
ATOM 665 C CA . ILE A 1 82 ? 5.899 -3.109 -15.544 1.00 94.44 82 ILE A CA 1
ATOM 666 C C . ILE A 1 82 ? 6.954 -2.404 -16.403 1.00 94.44 82 ILE A C 1
ATOM 668 O O . ILE A 1 82 ? 7.643 -3.062 -17.179 1.00 94.44 82 ILE A O 1
ATOM 672 N N . ALA A 1 83 ? 7.144 -1.093 -16.224 1.00 92.94 83 ALA A N 1
ATOM 673 C CA . ALA A 1 83 ? 8.177 -0.343 -16.938 1.00 92.94 83 ALA A CA 1
ATOM 674 C C . ALA A 1 83 ? 9.582 -0.912 -16.675 1.00 92.94 83 ALA A C 1
ATOM 676 O O . ALA A 1 83 ? 10.369 -1.080 -17.609 1.00 92.94 83 ALA A O 1
ATOM 677 N N . LEU A 1 84 ? 9.879 -1.281 -15.424 1.00 93.06 84 LEU A N 1
ATOM 678 C CA . LEU A 1 84 ? 11.120 -1.955 -15.053 1.00 93.06 84 LEU A CA 1
ATOM 679 C C . LEU A 1 84 ? 11.271 -3.292 -15.793 1.00 93.06 84 LEU A C 1
ATOM 681 O O . LEU A 1 84 ? 12.306 -3.520 -16.418 1.00 93.06 84 LEU A O 1
ATOM 685 N N . ALA A 1 85 ? 10.245 -4.143 -15.790 1.00 91.06 85 ALA A N 1
ATOM 686 C CA . ALA A 1 85 ? 10.256 -5.427 -16.490 1.00 91.06 85 ALA A CA 1
ATOM 687 C C . ALA A 1 85 ? 10.467 -5.274 -18.009 1.00 91.06 85 ALA A C 1
ATOM 689 O O . ALA A 1 85 ? 11.218 -6.051 -18.604 1.00 91.06 85 ALA A O 1
ATOM 690 N N . CYS A 1 86 ? 9.905 -4.228 -18.625 1.00 89.81 86 CYS A N 1
ATOM 691 C CA . CYS A 1 86 ? 10.186 -3.876 -20.018 1.00 89.81 86 CYS A CA 1
ATOM 692 C C . CYS A 1 86 ? 11.665 -3.518 -20.238 1.00 89.81 86 CYS A C 1
ATOM 694 O O . CYS A 1 86 ?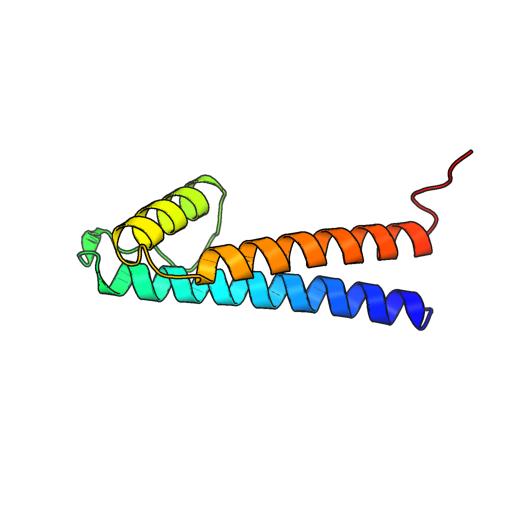 12.243 -3.936 -21.238 1.00 89.81 86 CYS A O 1
ATOM 696 N N . THR A 1 87 ? 12.317 -2.802 -19.308 1.00 87.88 87 THR A N 1
ATOM 697 C CA . THR A 1 87 ? 13.761 -2.499 -19.441 1.00 87.88 87 THR A CA 1
ATOM 698 C C . THR A 1 87 ? 14.662 -3.727 -19.355 1.00 87.88 87 THR A C 1
ATOM 700 O O . THR A 1 87 ? 15.764 -3.700 -19.896 1.00 87.88 87 THR A O 1
ATOM 703 N N . TYR A 1 88 ? 14.199 -4.798 -18.709 1.00 85.81 88 TYR A N 1
ATOM 704 C CA . TYR A 1 88 ? 14.900 -6.081 -18.656 1.00 85.81 88 TYR A CA 1
ATOM 705 C C . TYR A 1 88 ? 14.580 -7.000 -19.847 1.00 85.81 88 TYR A C 1
ATOM 707 O O . TYR A 1 88 ? 15.104 -8.107 -19.903 1.00 85.81 88 TYR A O 1
ATOM 715 N N . GLY A 1 89 ? 13.734 -6.571 -20.792 1.00 79.94 89 GLY A N 1
ATOM 716 C CA . GLY A 1 89 ? 13.361 -7.384 -21.954 1.00 79.94 89 GLY A CA 1
ATOM 717 C C . GLY A 1 89 ? 12.425 -8.551 -21.625 1.00 79.94 89 GLY A C 1
ATOM 718 O O . GLY A 1 89 ? 12.266 -9.449 -22.443 1.00 79.94 89 GLY A O 1
ATOM 719 N N . ILE A 1 90 ? 11.783 -8.554 -20.449 1.00 77.25 90 ILE A N 1
ATOM 720 C CA . ILE A 1 90 ? 10.842 -9.620 -20.056 1.00 77.25 90 ILE A CA 1
ATOM 721 C C . ILE A 1 90 ? 9.631 -9.643 -21.002 1.00 77.25 90 ILE A C 1
ATOM 723 O O . ILE A 1 90 ? 9.120 -10.706 -21.345 1.00 77.25 90 ILE A O 1
ATOM 727 N N . PHE A 1 91 ? 9.204 -8.471 -21.473 1.00 69.06 91 PHE A N 1
ATOM 728 C CA . PHE A 1 91 ? 8.143 -8.323 -22.463 1.00 69.06 91 PHE A CA 1
ATOM 729 C C . PHE A 1 91 ? 8.742 -8.123 -23.860 1.00 69.06 91 PHE A C 1
ATOM 731 O O . PHE A 1 91 ? 8.735 -7.019 -24.402 1.00 69.06 91 PHE A O 1
ATOM 738 N N . HIS A 1 92 ? 9.281 -9.191 -24.450 1.00 56.09 92 HIS A N 1
ATOM 739 C CA . HIS A 1 92 ? 9.501 -9.227 -25.895 1.00 56.09 92 HIS A CA 1
ATOM 740 C C . HIS A 1 92 ? 8.144 -9.420 -26.583 1.00 56.09 92 HIS A C 1
ATOM 742 O O . HIS A 1 92 ? 7.624 -10.534 -26.632 1.00 56.09 92 HIS A O 1
ATOM 748 N N . PHE A 1 93 ? 7.565 -8.339 -27.113 1.00 57.47 93 PHE A N 1
ATOM 749 C CA . PHE A 1 93 ? 6.547 -8.459 -28.157 1.00 57.47 93 PHE A CA 1
ATOM 750 C C . PHE A 1 93 ? 7.251 -9.032 -29.394 1.00 57.47 93 PHE A C 1
ATOM 752 O O . PHE A 1 93 ? 8.062 -8.348 -30.018 1.00 57.47 93 PHE A O 1
ATOM 759 N N . ARG A 1 94 ? 7.033 -10.326 -29.646 1.00 46.41 94 ARG A N 1
ATOM 760 C CA . ARG A 1 94 ? 7.312 -10.959 -30.938 1.00 46.41 94 ARG A CA 1
ATOM 761 C C . ARG A 1 94 ? 6.263 -10.536 -31.952 1.00 46.41 94 ARG A C 1
ATOM 763 O O . ARG A 1 94 ? 5.089 -10.417 -31.538 1.00 46.41 94 ARG A O 1
#

Radius of gyration: 16.81 Å; Cα contacts (8 Å, |Δi|>4): 72; chains: 1; bounding box: 39×22×54 Å

Sequence (94 aa):
MSLRTLVFMSGALMFAFISSLLLYMMIGQVNRKLPDSEQIPYLFMYPGKVARIKQQHRKFYPESRVNVVRVVCNFLTILFAIALACTYGIFHFR

Foldseek 3Di:
DDPLLVVLVVQLVVLVVLLLVLLLVLLVVLQVVDDPVPRQDSPDDDPVSSVVSVVSSCVNPVPDCSVVSSVVSNVSSVVSVVSSCVVVVVDDPD

Solvent-accessible surface area (backbone atoms only — not comparable to full-atom values): 5304 Å² total; per-residue (Å²): 136,53,72,66,50,51,52,23,49,50,50,16,51,50,27,47,49,51,28,47,52,49,51,54,49,44,44,56,58,37,38,77,75,42,59,83,94,69,46,71,75,88,69,87,87,48,74,71,58,53,50,51,49,52,53,50,33,44,70,78,38,72,87,57,59,62,66,56,55,31,51,52,24,48,51,50,18,50,54,24,46,51,53,33,40,49,76,71,54,73,68,68,85,126

Mean predicted aligned error: 4.3 Å

Secondary structure (DSSP, 8-state):
--HHHHHHHHHHHHHHHHHHHHHHHHHHHHHTTS-GGGPPPSS---HHHHHHHHHHHHHH-TT--HHHHHHHHHHHHHHHHHHHHHHTT-----

pLDDT: mean 92.81, std 8.7, range [46.41, 98.0]